Protein AF-A0A1F5B1W1-F1 (afdb_monomer)

pLDDT: mean 81.19, std 15.79, range [39.69, 97.88]

Secondary structure (DSSP, 8-state):
---SSSHHHHHHHHHHHHHHHHHHHHHHHHHHHHHHHHHHHHHHTT----------HHHHHHHHHHHHTTS-S-HHHHHHHHHHHHHHHTHHHHHHHHHHHHHHHHHHHHHHHHHHHHSS-----

Sequence (125 aa):
MDDTNKDQKDRKSYQSKISEFGDQVETFALKTAESIKNAIDKALEGRNTVLTIRVNDESNKKLNMLVESGLFRSRSESAAFLIEQGIKVQDPLFNKISNKLETIEKIRDELKTIINQEVGPDKKS

Mean predicted aligned error: 15.47 Å

Foldseek 3Di:
DDDPPPVPVVVVVVVVVVVVVVVVVVVVVVVVLVVLVVVLVVLVPPDPDDDDDDDDPVLVVVLVVCCVVVSDVDSVSSVSVVVVVVCVVCVVVVVVVVVVVVVVVVVVVVVVVVCCVVVPDDPPD

Radius of gyration: 30.98 Å; Cα contacts (8 Å, |Δi|>4): 24; chains: 1; bounding box: 54×48×112 Å

Structure (mmCIF, N/CA/C/O backbone):
data_AF-A0A1F5B1W1-F1
#
_entry.id   AF-A0A1F5B1W1-F1
#
loop_
_atom_site.group_PDB
_atom_site.id
_atom_site.type_symbol
_atom_site.label_atom_id
_atom_site.label_alt_id
_atom_site.label_comp_id
_atom_site.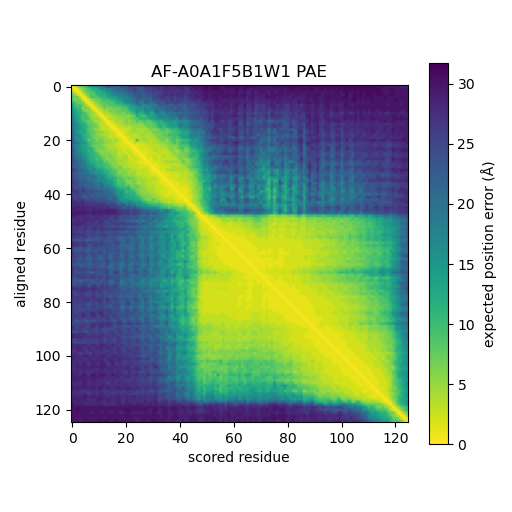label_asym_id
_atom_site.label_entity_id
_atom_site.label_seq_id
_atom_site.pdbx_PDB_ins_code
_atom_site.Cartn_x
_atom_site.Cartn_y
_atom_site.Cartn_z
_atom_site.occupancy
_atom_site.B_iso_or_equiv
_atom_site.auth_seq_id
_atom_site.auth_comp_id
_atom_site.auth_asym_id
_atom_site.auth_atom_id
_atom_site.pdbx_PDB_model_num
ATOM 1 N N . MET A 1 1 ? -2.361 -24.709 -70.181 1.00 47.56 1 MET A N 1
ATOM 2 C CA . MET A 1 1 ? -1.462 -23.802 -69.443 1.00 47.56 1 MET A CA 1
ATOM 3 C C . MET A 1 1 ? -2.360 -22.795 -68.755 1.00 47.56 1 MET A C 1
ATOM 5 O O . MET A 1 1 ? -2.776 -21.868 -69.428 1.00 47.56 1 MET A O 1
ATOM 9 N N . ASP A 1 2 ? -2.763 -23.035 -67.506 1.00 50.78 2 ASP A N 1
ATOM 10 C CA . ASP A 1 2 ? -3.560 -22.055 -66.754 1.00 50.78 2 ASP A CA 1
ATOM 11 C C . ASP A 1 2 ? -3.517 -22.388 -65.252 1.00 50.78 2 ASP A C 1
ATOM 13 O O . ASP A 1 2 ? -4.409 -23.040 -64.730 1.00 50.78 2 ASP A O 1
ATOM 17 N N . ASP A 1 3 ? -2.422 -22.032 -64.570 1.00 53.00 3 ASP A N 1
ATOM 18 C CA . ASP A 1 3 ? -2.287 -22.259 -63.116 1.00 53.00 3 ASP A CA 1
ATOM 19 C C . ASP A 1 3 ? -1.587 -21.108 -62.365 1.00 53.00 3 ASP A C 1
ATOM 21 O O . ASP A 1 3 ? -1.252 -21.228 -61.193 1.00 53.00 3 ASP A O 1
ATOM 25 N N . THR A 1 4 ? -1.390 -19.943 -62.992 1.00 53.53 4 THR A N 1
ATOM 26 C CA . THR A 1 4 ? -0.534 -18.878 -62.423 1.00 53.53 4 THR A CA 1
ATOM 27 C C . THR A 1 4 ? -1.282 -17.651 -61.882 1.00 53.53 4 THR A C 1
ATOM 29 O O . THR A 1 4 ? -0.643 -16.655 -61.548 1.00 53.53 4 THR A O 1
ATOM 32 N N . ASN A 1 5 ? -2.620 -17.683 -61.779 1.00 54.56 5 ASN A N 1
ATOM 33 C CA . ASN A 1 5 ? -3.430 -16.502 -61.413 1.00 54.56 5 ASN A CA 1
ATOM 34 C C . ASN A 1 5 ? -4.154 -16.588 -60.046 1.00 54.56 5 ASN A C 1
ATOM 36 O O . ASN A 1 5 ? -4.874 -15.664 -59.672 1.00 54.56 5 ASN A O 1
ATOM 40 N N . LYS A 1 6 ? -3.976 -17.668 -59.266 1.00 51.56 6 LYS A N 1
ATOM 41 C CA . LYS A 1 6 ? -4.544 -17.782 -57.900 1.00 51.56 6 LYS A CA 1
ATOM 42 C C . LYS A 1 6 ? -3.585 -17.324 -56.790 1.00 51.56 6 LYS A C 1
ATOM 44 O O . LYS A 1 6 ? -4.031 -16.705 -55.830 1.00 51.56 6 LYS A O 1
ATOM 49 N N . ASP A 1 7 ? -2.274 -17.477 -56.971 1.00 53.88 7 ASP A N 1
ATOM 50 C CA . ASP A 1 7 ? -1.274 -17.214 -55.919 1.00 53.88 7 ASP A CA 1
ATOM 51 C C . ASP A 1 7 ? -1.041 -15.732 -55.564 1.00 53.88 7 ASP A C 1
ATOM 53 O O . ASP A 1 7 ? -0.512 -15.415 -54.494 1.00 53.88 7 ASP A O 1
ATOM 57 N N . GLN A 1 8 ? -1.418 -14.788 -56.433 1.00 55.06 8 GLN A N 1
ATOM 58 C CA . GLN A 1 8 ? -1.172 -13.358 -56.186 1.00 55.06 8 GLN A CA 1
ATOM 59 C C . GLN A 1 8 ? -2.240 -12.692 -55.304 1.00 55.06 8 GLN A C 1
ATOM 61 O O . GLN A 1 8 ? -1.949 -11.698 -54.632 1.00 55.06 8 GLN A O 1
ATOM 66 N N . LYS A 1 9 ? -3.470 -13.226 -55.279 1.00 55.06 9 LYS A N 1
ATOM 67 C CA . LYS A 1 9 ? -4.589 -12.640 -54.521 1.00 55.06 9 LYS A CA 1
ATOM 68 C C . LYS A 1 9 ? -4.516 -12.996 -53.034 1.00 55.06 9 LYS A C 1
ATOM 70 O O . LYS A 1 9 ? -4.780 -12.142 -52.187 1.00 55.06 9 LYS A O 1
ATOM 75 N N . ASP A 1 10 ? -4.057 -14.207 -52.729 1.00 56.84 10 ASP A N 1
ATOM 76 C CA . ASP A 1 10 ? -3.936 -14.692 -51.356 1.00 56.84 10 ASP A CA 1
ATOM 77 C C . ASP A 1 10 ? -2.785 -13.995 -50.612 1.00 56.84 10 ASP A C 1
ATOM 79 O O . ASP A 1 10 ? -2.980 -13.503 -49.502 1.00 56.84 10 ASP A O 1
ATOM 83 N N . ARG A 1 11 ? -1.616 -13.793 -51.241 1.00 60.25 11 ARG A N 1
ATOM 84 C CA . ARG A 1 11 ? -0.474 -13.107 -50.592 1.00 60.25 11 ARG A CA 1
ATOM 85 C C . ARG A 1 11 ? -0.772 -11.667 -50.159 1.00 60.25 11 ARG A C 1
ATOM 87 O O . ARG A 1 11 ? -0.342 -11.270 -49.078 1.00 60.25 11 ARG A O 1
ATOM 94 N N . LYS A 1 12 ? -1.529 -10.900 -50.955 1.00 60.03 12 LYS A N 1
ATOM 95 C CA . LYS A 1 12 ? -1.948 -9.537 -50.577 1.00 60.03 12 LYS A CA 1
ATOM 96 C C . LYS A 1 12 ? -2.910 -9.547 -49.388 1.00 60.03 12 LYS A C 1
ATOM 98 O O . LYS A 1 12 ? -2.745 -8.741 -48.483 1.00 60.03 12 LYS A O 1
ATOM 103 N N . SER A 1 13 ? -3.861 -10.485 -49.351 1.00 62.12 13 SER A N 1
ATOM 104 C CA . SER A 1 13 ? -4.802 -10.622 -48.230 1.00 62.12 13 SER A CA 1
ATOM 105 C C . SE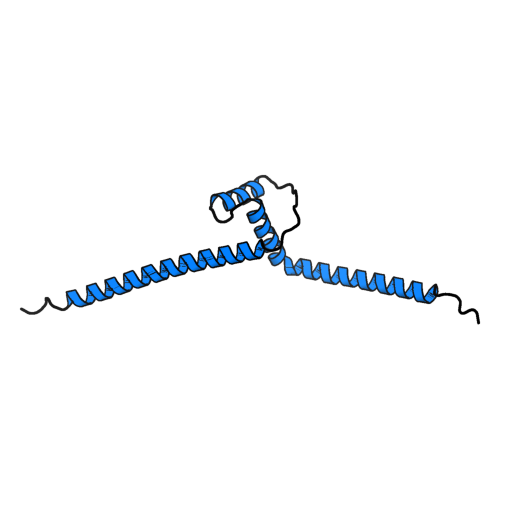R A 1 13 ? -4.102 -10.993 -46.920 1.00 62.12 13 SER A C 1
ATOM 107 O O . SER A 1 13 ? -4.438 -10.444 -45.871 1.00 62.12 13 SER A O 1
ATOM 109 N N . TYR A 1 14 ? -3.114 -11.890 -46.972 1.00 63.41 14 TYR A N 1
ATOM 110 C CA . TYR A 1 14 ? -2.339 -12.273 -45.791 1.00 63.41 14 TYR A CA 1
ATOM 111 C C . TYR A 1 14 ? -1.419 -11.148 -45.301 1.00 63.41 14 TYR A C 1
ATOM 113 O O . TYR A 1 14 ? -1.315 -10.950 -44.093 1.00 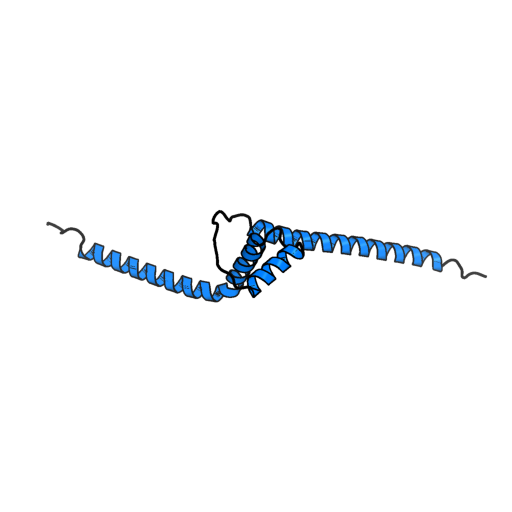63.41 14 TYR A O 1
ATOM 121 N N . GLN A 1 15 ? -0.815 -10.361 -46.199 1.00 72.38 15 GLN A N 1
ATOM 122 C CA . GLN A 1 15 ? -0.031 -9.183 -45.806 1.00 72.38 15 GLN A CA 1
ATOM 123 C C . GLN A 1 15 ? -0.886 -8.132 -45.091 1.00 72.38 15 GLN A C 1
ATOM 125 O O . GLN A 1 15 ? -0.469 -7.636 -44.049 1.00 72.38 15 GLN A O 1
ATOM 130 N N . SER A 1 16 ? -2.096 -7.855 -45.591 1.00 71.75 16 SER A N 1
ATOM 131 C CA . SER A 1 16 ? -3.021 -6.904 -44.959 1.00 71.75 16 SER A CA 1
ATOM 132 C C . SER A 1 16 ? -3.471 -7.349 -43.564 1.00 71.75 16 SER A C 1
ATOM 134 O O . SER A 1 16 ? -3.568 -6.529 -42.658 1.00 71.75 16 SER A O 1
ATOM 136 N N . LYS A 1 17 ? -3.700 -8.653 -43.363 1.00 76.06 17 LYS A N 1
ATOM 137 C CA . LYS A 1 17 ? -4.087 -9.198 -42.051 1.00 76.06 17 LYS A CA 1
ATOM 138 C C . LYS A 1 17 ? -2.941 -9.172 -41.037 1.00 76.06 17 LYS A C 1
ATOM 140 O O . LYS A 1 17 ? -3.188 -8.980 -39.852 1.00 76.06 17 LYS A O 1
ATOM 145 N N . ILE A 1 18 ? -1.697 -9.360 -41.485 1.00 77.56 18 ILE A N 1
ATOM 146 C CA . ILE A 1 18 ? -0.516 -9.289 -40.609 1.00 77.56 18 ILE A CA 1
ATOM 147 C C . ILE A 1 18 ? -0.215 -7.837 -40.214 1.00 77.56 18 ILE A C 1
ATOM 149 O O . ILE A 1 18 ? 0.113 -7.596 -39.055 1.00 77.56 18 ILE A O 1
ATOM 153 N N . SER A 1 19 ? -0.371 -6.869 -41.125 1.00 76.06 19 SER A N 1
ATOM 154 C CA . SER A 1 19 ? -0.221 -5.446 -40.784 1.00 76.06 19 SER A CA 1
ATOM 155 C C . SER A 1 19 ? -1.302 -4.971 -39.814 1.00 76.06 19 SER A C 1
ATOM 157 O O . SER A 1 19 ? -0.989 -4.332 -38.819 1.00 76.06 19 SER A O 1
ATOM 159 N N . GLU A 1 20 ? -2.557 -5.367 -40.040 1.00 76.00 20 GLU A N 1
ATOM 160 C CA . GLU A 1 20 ? -3.680 -5.003 -39.168 1.00 76.00 20 GLU A CA 1
ATOM 161 C C . GLU A 1 20 ? -3.539 -5.613 -37.761 1.00 76.00 20 GLU A C 1
ATOM 163 O O . GLU A 1 20 ? -3.881 -4.982 -36.762 1.00 76.00 20 GLU A O 1
ATOM 168 N N . PHE A 1 21 ? -2.968 -6.818 -37.658 1.00 75.88 21 PHE A N 1
ATOM 169 C CA . PHE A 1 21 ? -2.612 -7.421 -36.373 1.00 75.88 21 PHE A CA 1
ATOM 170 C C . PHE A 1 21 ? -1.458 -6.680 -35.678 1.00 75.88 21 PHE A C 1
ATOM 172 O O . PHE A 1 21 ? -1.508 -6.488 -34.465 1.00 75.88 21 PHE A O 1
ATOM 179 N N . GLY A 1 22 ? -0.446 -6.228 -36.427 1.00 80.00 22 GLY A N 1
ATOM 180 C CA . GLY A 1 22 ? 0.645 -5.400 -35.899 1.00 80.00 22 GLY A CA 1
ATOM 181 C C . GLY A 1 22 ? 0.136 -4.101 -35.270 1.00 80.00 22 GLY A C 1
ATOM 182 O O . GLY A 1 22 ? 0.451 -3.819 -34.113 1.00 80.00 22 GLY A O 1
ATOM 183 N N . ASP A 1 23 ? -0.743 -3.389 -35.977 1.00 80.44 23 ASP A N 1
ATOM 184 C CA . ASP A 1 23 ? -1.350 -2.141 -35.501 1.00 80.44 23 ASP A CA 1
ATOM 185 C C . ASP A 1 23 ? -2.214 -2.362 -34.245 1.00 80.44 23 ASP A C 1
ATOM 187 O O . ASP A 1 23 ? -2.218 -1.550 -33.313 1.00 80.44 23 ASP A O 1
ATOM 191 N N . GLN A 1 24 ? -2.933 -3.489 -34.172 1.00 76.62 24 GLN A N 1
ATOM 192 C CA . GLN A 1 24 ? -3.726 -3.856 -32.994 1.00 76.62 24 GLN A CA 1
ATOM 193 C C . GLN A 1 24 ? -2.853 -4.195 -31.780 1.00 76.62 24 GLN A C 1
ATOM 195 O O . GLN A 1 24 ? -3.195 -3.802 -30.661 1.00 76.62 24 GLN A O 1
ATOM 200 N N . VAL A 1 25 ? -1.729 -4.888 -31.980 1.00 80.62 25 VAL A N 1
ATOM 201 C CA . VAL A 1 25 ? -0.776 -5.221 -30.908 1.00 80.62 25 VAL A CA 1
ATOM 202 C C . VAL A 1 25 ? -0.090 -3.963 -30.378 1.00 80.62 25 VAL A C 1
ATOM 204 O O . VAL A 1 25 ? 0.004 -3.794 -29.161 1.00 80.62 25 VAL A O 1
ATOM 207 N N . GLU A 1 26 ? 0.320 -3.048 -31.257 1.00 76.75 26 GLU A N 1
ATOM 208 C CA . GLU A 1 26 ? 0.889 -1.754 -30.867 1.00 76.75 26 GLU A CA 1
ATOM 209 C C . GLU A 1 26 ? -0.129 -0.919 -30.076 1.00 76.75 26 GLU A C 1
ATOM 211 O O . GLU A 1 26 ? 0.154 -0.450 -28.971 1.00 76.75 26 GLU A O 1
ATOM 216 N N . THR A 1 27 ? -1.366 -0.840 -30.570 1.00 74.69 27 THR A N 1
ATOM 217 C CA . THR A 1 27 ? -2.466 -0.143 -29.889 1.00 74.69 27 THR A CA 1
ATOM 218 C C . THR A 1 27 ? -2.773 -0.750 -28.516 1.00 74.69 27 THR A C 1
ATOM 220 O O . THR A 1 27 ? -3.050 -0.025 -27.559 1.00 74.69 27 THR A O 1
ATOM 223 N N . PHE A 1 28 ? -2.736 -2.078 -28.386 1.00 77.81 28 PHE A N 1
ATOM 224 C CA . PHE A 1 28 ? -2.990 -2.765 -27.119 1.00 77.81 28 PHE A CA 1
ATOM 225 C C . PHE A 1 28 ? -1.860 -2.549 -26.103 1.00 77.81 28 PHE A C 1
ATOM 227 O O . PHE A 1 28 ? -2.132 -2.301 -24.924 1.00 77.81 28 PHE A O 1
ATOM 234 N N . ALA A 1 29 ? -0.601 -2.585 -26.550 1.00 72.19 29 ALA A N 1
ATOM 235 C CA . ALA A 1 29 ? 0.556 -2.294 -25.707 1.00 72.19 29 ALA A CA 1
ATOM 236 C C . ALA A 1 29 ? 0.518 -0.849 -25.181 1.00 72.19 29 ALA A C 1
ATOM 238 O O . ALA A 1 29 ? 0.687 -0.630 -23.980 1.00 72.19 29 ALA A O 1
ATOM 239 N N . LEU A 1 30 ? 0.201 0.118 -26.050 1.00 75.06 30 LEU A N 1
ATOM 240 C CA . LEU A 1 30 ? 0.046 1.526 -25.676 1.00 75.06 30 LEU A CA 1
ATOM 241 C C . LEU A 1 30 ? -1.090 1.725 -24.666 1.00 75.06 30 LEU A C 1
ATOM 243 O O . LEU A 1 30 ? -0.876 2.341 -23.625 1.00 75.06 30 LEU A O 1
ATOM 247 N N . LYS A 1 31 ? -2.266 1.131 -24.908 1.00 74.44 31 LYS A N 1
ATOM 248 C CA . LYS A 1 31 ? -3.406 1.196 -23.975 1.00 74.44 31 LYS A CA 1
ATOM 249 C C . LYS A 1 31 ? -3.105 0.555 -22.622 1.00 74.44 31 LYS A C 1
ATOM 251 O O . LYS A 1 31 ? -3.537 1.063 -21.591 1.00 74.44 31 LYS A O 1
ATOM 256 N N . THR A 1 32 ? -2.361 -0.550 -22.603 1.00 74.50 32 THR A N 1
ATOM 257 C CA . THR A 1 32 ? -1.966 -1.214 -21.352 1.00 74.50 32 THR A CA 1
ATOM 258 C C . THR A 1 32 ? -1.003 -0.336 -20.558 1.00 74.50 32 THR A C 1
ATOM 260 O O . THR A 1 32 ? -1.245 -0.089 -19.376 1.00 74.50 32 THR A O 1
ATOM 263 N N . ALA A 1 33 ? 0.029 0.205 -21.210 1.00 75.12 33 ALA A N 1
ATOM 264 C CA . ALA A 1 33 ? 0.970 1.132 -20.589 1.00 75.12 33 ALA A CA 1
ATOM 265 C C . ALA A 1 33 ? 0.265 2.394 -20.063 1.00 75.12 33 ALA A C 1
ATOM 267 O O . ALA A 1 33 ? 0.530 2.833 -18.945 1.00 75.12 33 ALA A O 1
ATOM 268 N N . GLU A 1 34 ? -0.686 2.935 -20.826 1.00 74.69 34 GLU A N 1
ATOM 269 C CA . GLU A 1 34 ? -1.495 4.088 -20.432 1.00 74.69 34 GLU A CA 1
ATOM 270 C C . GLU A 1 34 ? -2.422 3.770 -19.250 1.00 74.69 34 GLU A C 1
ATOM 272 O O . GLU A 1 34 ? -2.524 4.569 -18.324 1.00 74.69 34 GLU A O 1
ATOM 277 N N . SER A 1 35 ? -3.041 2.586 -19.206 1.00 75.62 35 SER A N 1
ATOM 278 C CA . SER A 1 35 ? -3.884 2.172 -18.074 1.00 75.62 35 SER A CA 1
ATOM 279 C C . SER A 1 35 ? -3.091 2.031 -16.772 1.00 75.62 35 SER A C 1
ATOM 281 O O . SER A 1 35 ? -3.561 2.442 -15.710 1.00 75.62 35 SER A O 1
ATOM 283 N N . ILE A 1 36 ? -1.862 1.513 -16.865 1.00 76.31 36 ILE A N 1
ATOM 284 C CA . ILE A 1 36 ? -0.939 1.394 -15.736 1.00 76.31 36 ILE A CA 1
ATOM 285 C C . ILE A 1 36 ? -0.512 2.793 -15.295 1.00 76.31 36 ILE A C 1
ATOM 287 O O . ILE A 1 36 ? -0.615 3.115 -14.114 1.00 76.31 36 ILE A O 1
ATOM 291 N N . LYS A 1 37 ? -0.121 3.654 -16.241 1.00 78.31 37 LYS A N 1
ATOM 292 C CA . LYS A 1 37 ? 0.250 5.045 -15.966 1.00 78.31 37 LYS A CA 1
ATOM 293 C C . LYS A 1 37 ? -0.891 5.818 -15.298 1.00 78.31 37 LYS A C 1
ATOM 295 O O . LYS A 1 37 ? -0.655 6.471 -14.293 1.00 78.31 37 LYS A O 1
ATOM 300 N N . ASN A 1 38 ? -2.124 5.678 -15.778 1.00 78.81 38 ASN A N 1
ATOM 301 C CA . ASN A 1 38 ? -3.297 6.331 -15.194 1.00 78.81 38 ASN A CA 1
ATOM 302 C C . ASN A 1 38 ? -3.610 5.814 -13.785 1.00 78.81 38 ASN A C 1
ATOM 304 O O . ASN A 1 38 ? -3.985 6.595 -12.913 1.00 78.81 38 ASN A O 1
ATOM 308 N N . ALA A 1 39 ? -3.451 4.512 -13.533 1.00 75.00 39 ALA A N 1
ATOM 309 C CA . ALA A 1 39 ? -3.604 3.954 -12.191 1.00 75.00 39 ALA A CA 1
ATOM 310 C C . ALA A 1 39 ? -2.530 4.486 -11.224 1.00 75.00 39 ALA A C 1
ATOM 312 O O . ALA A 1 39 ? -2.831 4.731 -10.057 1.00 75.00 39 ALA A O 1
ATOM 313 N N . ILE A 1 40 ? -1.307 4.702 -11.716 1.00 68.31 40 ILE A N 1
ATOM 314 C CA . ILE A 1 40 ? -0.201 5.301 -10.961 1.00 68.31 40 ILE A CA 1
ATOM 315 C C . ILE A 1 40 ? -0.457 6.790 -10.701 1.00 68.31 40 ILE A C 1
ATOM 317 O O . ILE A 1 40 ? -0.407 7.214 -9.551 1.00 68.31 40 ILE A O 1
ATOM 321 N N . ASP A 1 41 ? -0.786 7.576 -11.728 1.00 71.81 41 ASP A N 1
ATOM 322 C CA . ASP A 1 41 ? -1.062 9.011 -11.596 1.00 71.81 41 ASP A CA 1
ATOM 323 C C . ASP A 1 41 ? -2.242 9.241 -10.622 1.00 71.81 41 ASP A C 1
ATOM 325 O O . ASP A 1 41 ? -2.129 10.044 -9.698 1.00 71.81 41 ASP A O 1
ATOM 329 N N . LYS A 1 42 ? -3.312 8.434 -10.703 1.00 70.94 42 LYS A N 1
ATOM 330 C CA . LYS A 1 42 ? -4.449 8.479 -9.763 1.00 70.94 42 LYS A CA 1
ATOM 331 C C . LYS A 1 42 ? -4.079 8.073 -8.332 1.00 70.94 42 LYS A C 1
ATOM 333 O O . LYS A 1 42 ? -4.649 8.591 -7.378 1.00 70.94 42 LYS A O 1
ATOM 338 N N . ALA A 1 43 ? -3.131 7.154 -8.164 1.00 61.78 43 ALA A N 1
ATOM 339 C CA . ALA A 1 43 ? -2.575 6.821 -6.855 1.00 61.78 43 ALA A CA 1
ATOM 340 C C . ALA A 1 43 ? -1.697 7.957 -6.294 1.00 61.78 43 ALA A C 1
ATOM 342 O O . ALA A 1 43 ? -1.483 8.042 -5.083 1.00 61.78 43 ALA A O 1
ATOM 343 N N . LEU A 1 44 ? -1.118 8.807 -7.143 1.00 64.50 44 LEU A N 1
ATOM 344 C CA . LEU A 1 44 ? -0.243 9.914 -6.738 1.00 64.50 44 LEU A CA 1
ATOM 345 C C . LEU A 1 44 ? -1.003 11.216 -6.478 1.00 64.50 44 LEU A C 1
ATOM 347 O O . LEU A 1 44 ? -0.576 11.998 -5.625 1.00 64.50 44 LEU A O 1
ATOM 351 N N . GLU A 1 45 ? -2.131 11.424 -7.154 1.00 62.34 45 GLU A N 1
ATOM 352 C CA . GLU A 1 45 ? -3.065 12.520 -6.906 1.00 62.34 45 GLU A CA 1
ATOM 353 C C . GLU A 1 45 ? -3.647 12.420 -5.482 1.00 62.34 45 GLU A C 1
ATOM 355 O O . GLU A 1 45 ? -4.590 11.681 -5.215 1.00 62.34 45 GLU A O 1
ATOM 360 N N . GLY A 1 46 ? -3.058 13.161 -4.535 1.00 59.75 46 GLY A N 1
ATOM 361 C CA . GLY A 1 46 ? -3.575 13.291 -3.163 1.00 59.75 46 GLY A CA 1
ATOM 362 C C . GLY A 1 46 ? -2.536 13.265 -2.037 1.00 59.75 46 GLY A C 1
ATOM 363 O O . GLY A 1 46 ? -2.896 13.418 -0.870 1.00 59.75 46 GLY A O 1
ATOM 364 N N . ARG A 1 47 ? -1.242 13.087 -2.330 1.00 55.88 47 ARG A N 1
ATOM 365 C CA . ARG A 1 47 ? -0.217 12.914 -1.284 1.00 55.88 47 ARG A CA 1
ATOM 366 C C . ARG A 1 47 ? 0.432 14.241 -0.879 1.00 55.88 47 ARG A C 1
ATOM 368 O O . ARG A 1 47 ? 1.440 14.632 -1.454 1.00 55.88 47 ARG A O 1
ATOM 375 N N . ASN A 1 48 ? -0.102 14.897 0.155 1.00 59.97 48 ASN A N 1
ATOM 376 C CA . ASN A 1 48 ? 0.526 16.078 0.776 1.00 59.97 48 ASN A CA 1
ATOM 377 C C . ASN A 1 48 ? 1.365 15.742 2.031 1.00 59.97 48 ASN A C 1
ATOM 379 O O . ASN A 1 48 ? 1.907 16.637 2.676 1.00 59.97 48 ASN A O 1
ATOM 383 N N . THR A 1 49 ? 1.473 14.459 2.403 1.00 70.38 49 THR A N 1
ATOM 384 C CA . THR A 1 49 ? 2.207 14.007 3.597 1.00 70.38 49 THR A CA 1
ATOM 385 C C . THR A 1 49 ? 3.480 13.267 3.201 1.00 70.38 49 THR A C 1
ATOM 387 O O . THR A 1 49 ? 3.430 12.199 2.593 1.00 70.38 49 THR A O 1
ATOM 390 N N . VAL A 1 50 ? 4.630 13.827 3.580 1.00 80.75 50 VAL A N 1
ATOM 391 C CA . VAL A 1 50 ? 5.942 13.192 3.411 1.00 80.75 50 VAL A CA 1
ATOM 392 C C . VAL A 1 50 ? 6.231 12.317 4.626 1.00 80.75 50 VAL A C 1
ATOM 394 O O . VAL A 1 50 ? 6.175 12.785 5.762 1.00 80.75 50 VAL A O 1
ATOM 397 N N . LEU A 1 51 ? 6.558 11.049 4.383 1.00 82.69 51 LEU A N 1
ATOM 398 C CA . LEU A 1 51 ? 6.962 10.102 5.418 1.00 82.69 51 LEU A CA 1
ATOM 399 C C . LEU A 1 51 ? 8.442 9.760 5.248 1.00 82.69 51 LEU A C 1
ATOM 401 O O . LEU A 1 51 ? 8.862 9.313 4.181 1.00 82.69 51 LEU A O 1
ATOM 405 N N . THR A 1 52 ? 9.224 9.913 6.315 1.00 90.75 52 THR A N 1
ATOM 406 C CA . THR A 1 52 ? 10.586 9.372 6.387 1.00 90.75 52 THR A CA 1
ATOM 407 C C . THR A 1 52 ? 10.520 8.019 7.083 1.00 90.75 52 THR A C 1
ATOM 409 O O . THR A 1 52 ? 10.222 7.950 8.273 1.00 90.75 52 THR A O 1
ATOM 412 N N . ILE A 1 53 ? 10.786 6.940 6.347 1.00 88.12 53 ILE A N 1
ATOM 413 C CA . ILE A 1 53 ? 10.695 5.564 6.853 1.00 88.12 53 ILE A CA 1
ATOM 414 C C . ILE A 1 53 ? 12.038 4.843 6.745 1.00 88.12 53 ILE A C 1
ATOM 416 O O . ILE A 1 53 ? 12.827 5.097 5.835 1.00 88.12 53 ILE A O 1
ATOM 420 N N . ARG A 1 54 ? 12.289 3.909 7.665 1.00 94.69 54 ARG A N 1
ATOM 421 C CA . ARG A 1 54 ? 13.404 2.964 7.556 1.00 94.69 54 ARG A CA 1
ATOM 422 C C . ARG A 1 54 ? 12.918 1.716 6.827 1.00 94.69 54 ARG A C 1
ATOM 424 O O . ARG A 1 54 ? 11.896 1.149 7.197 1.00 94.69 54 ARG A O 1
ATOM 431 N N . VAL A 1 55 ? 13.672 1.281 5.826 1.00 94.69 55 VAL A N 1
ATOM 432 C CA . VAL A 1 55 ? 13.412 0.050 5.070 1.00 94.69 55 VAL A CA 1
ATOM 433 C C . VAL A 1 55 ? 14.623 -0.870 5.155 1.00 94.69 55 VAL A C 1
ATOM 435 O O . VAL A 1 55 ? 15.741 -0.400 5.359 1.00 94.69 55 VAL A O 1
ATOM 438 N N . ASN A 1 56 ? 14.400 -2.177 5.028 1.00 96.94 56 ASN A N 1
ATOM 439 C CA . ASN A 1 56 ? 15.491 -3.146 4.938 1.00 96.94 56 ASN A CA 1
ATOM 440 C C . ASN A 1 56 ? 16.122 -3.141 3.532 1.00 96.94 56 ASN A C 1
ATOM 442 O O . ASN A 1 56 ? 15.537 -2.621 2.574 1.00 96.94 56 ASN A O 1
ATOM 446 N N . ASP A 1 57 ? 17.308 -3.739 3.409 1.00 97.69 57 ASP A N 1
ATOM 447 C CA . ASP A 1 57 ? 18.075 -3.748 2.157 1.00 97.69 57 ASP A CA 1
ATOM 448 C C . ASP A 1 57 ? 17.322 -4.428 1.011 1.00 97.69 57 ASP A C 1
ATOM 450 O O . ASP A 1 57 ? 17.359 -3.964 -0.129 1.00 97.69 57 ASP A O 1
ATOM 454 N N . GLU A 1 58 ? 16.576 -5.493 1.313 1.00 97.69 58 GLU A N 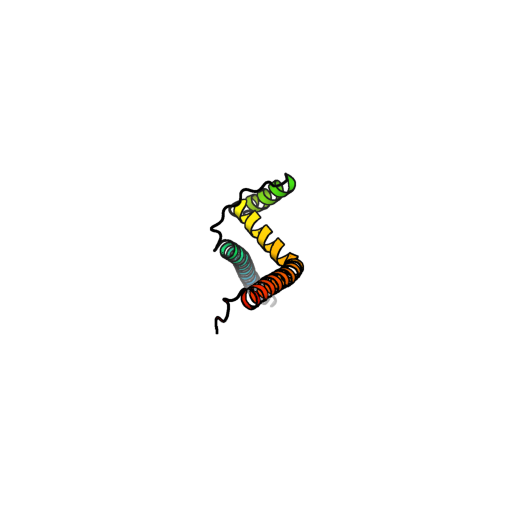1
ATOM 455 C CA . GLU A 1 58 ? 15.774 -6.207 0.322 1.00 97.69 58 GLU A CA 1
ATOM 456 C C . GLU A 1 58 ? 14.665 -5.320 -0.259 1.00 97.69 58 GLU A C 1
ATOM 458 O O . GLU A 1 58 ? 14.493 -5.249 -1.477 1.00 97.69 58 GLU A O 1
ATOM 463 N N . SER A 1 59 ? 13.930 -4.606 0.597 1.00 96.06 59 SER A N 1
ATOM 464 C CA . SER A 1 59 ? 12.875 -3.689 0.164 1.00 96.06 59 SER A CA 1
ATOM 465 C C . SER A 1 59 ? 13.467 -2.536 -0.635 1.00 96.06 59 SER A C 1
ATOM 467 O O . SER A 1 59 ? 12.957 -2.219 -1.704 1.00 96.06 59 SER A O 1
ATOM 469 N N . ASN A 1 60 ? 14.579 -1.954 -0.174 1.00 96.19 60 ASN A N 1
ATOM 470 C CA . ASN A 1 60 ? 15.277 -0.889 -0.897 1.00 96.19 60 ASN A CA 1
ATOM 471 C C . ASN A 1 60 ? 15.702 -1.351 -2.303 1.00 96.19 60 ASN A C 1
ATOM 473 O O . ASN A 1 60 ? 15.462 -0.653 -3.287 1.00 96.19 60 ASN A O 1
ATOM 477 N N . LYS A 1 61 ? 16.240 -2.572 -2.420 1.00 97.88 61 LYS A N 1
ATOM 478 C CA . LYS A 1 61 ? 16.594 -3.173 -3.710 1.00 97.88 61 LYS A CA 1
ATOM 479 C C . LYS A 1 61 ? 15.377 -3.336 -4.623 1.00 97.88 61 LYS A C 1
ATOM 481 O O . LYS A 1 61 ? 15.445 -2.946 -5.784 1.00 97.88 61 LYS A O 1
ATOM 486 N N . LYS A 1 62 ? 14.259 -3.871 -4.121 1.00 97.38 62 LYS A N 1
ATOM 487 C CA . LYS A 1 62 ? 13.025 -4.035 -4.915 1.00 97.38 62 LYS A CA 1
ATOM 488 C C . LYS A 1 62 ? 12.457 -2.691 -5.372 1.00 97.38 62 LYS A C 1
ATOM 490 O O . LYS A 1 62 ? 12.057 -2.566 -6.525 1.00 97.38 62 LYS A O 1
ATOM 495 N N . LEU A 1 63 ? 12.471 -1.677 -4.505 1.00 96.69 63 LEU A N 1
ATOM 496 C CA . LEU A 1 63 ? 12.061 -0.317 -4.865 1.00 96.69 63 LEU A CA 1
ATOM 497 C C . LEU A 1 63 ? 12.939 0.254 -5.984 1.00 96.69 63 LEU A C 1
ATOM 499 O O . LEU A 1 63 ? 12.401 0.819 -6.931 1.00 96.69 63 LEU A O 1
ATOM 503 N N . ASN A 1 64 ? 14.262 0.063 -5.913 1.00 96.81 64 ASN A N 1
ATOM 504 C CA . ASN A 1 64 ? 15.180 0.470 -6.982 1.00 96.81 64 ASN A CA 1
ATOM 505 C C . ASN A 1 64 ? 14.880 -0.242 -8.300 1.00 96.81 64 ASN A C 1
ATOM 507 O O . ASN A 1 64 ? 14.755 0.429 -9.313 1.00 96.81 64 ASN A O 1
ATOM 511 N N . MET A 1 65 ? 14.675 -1.563 -8.293 1.00 97.62 65 MET A N 1
ATOM 512 C CA . MET A 1 65 ? 14.345 -2.317 -9.513 1.00 97.62 65 MET A CA 1
ATOM 513 C C . MET A 1 65 ? 13.084 -1.783 -10.206 1.00 97.62 65 MET A C 1
ATOM 515 O O . MET A 1 65 ? 13.008 -1.715 -11.432 1.00 97.62 65 MET A O 1
ATOM 519 N N . LEU A 1 66 ? 12.086 -1.377 -9.423 1.00 96.06 66 LEU A N 1
ATOM 520 C CA . LEU A 1 66 ? 10.843 -0.803 -9.937 1.00 96.06 66 LEU A CA 1
ATOM 521 C C . LEU A 1 66 ? 11.050 0.585 -10.575 1.00 96.06 66 LEU A C 1
ATOM 523 O O . LEU A 1 66 ? 10.322 0.948 -11.493 1.00 96.06 66 LEU A O 1
ATOM 527 N N . VAL A 1 67 ? 12.059 1.338 -10.140 1.00 96.69 67 VAL A N 1
ATOM 528 C CA . VAL A 1 67 ? 12.454 2.607 -10.773 1.00 96.69 67 VAL A CA 1
ATOM 529 C C . VAL A 1 67 ? 13.336 2.360 -11.998 1.00 96.69 67 VAL A C 1
ATOM 531 O O . VAL A 1 67 ? 13.090 2.915 -13.061 1.00 96.69 67 VAL A O 1
ATOM 534 N N . GLU A 1 68 ? 14.337 1.489 -11.877 1.00 97.19 68 GLU A N 1
ATOM 535 C CA . GLU A 1 68 ? 15.288 1.152 -12.946 1.00 97.19 68 GLU A CA 1
ATOM 536 C C . GLU A 1 68 ? 14.613 0.489 -14.153 1.00 97.19 68 GLU A C 1
ATOM 538 O O . GLU A 1 68 ? 15.034 0.696 -15.286 1.00 97.19 68 GLU A O 1
ATOM 543 N N . SER A 1 69 ? 13.531 -0.264 -13.930 1.00 96.75 69 SER A N 1
ATOM 544 C CA . SER A 1 69 ? 12.694 -0.821 -15.004 1.00 96.75 69 SER A CA 1
ATOM 545 C C . SER A 1 69 ? 11.849 0.226 -15.741 1.00 96.75 69 SER A C 1
ATOM 547 O O . SER A 1 69 ? 11.184 -0.109 -16.718 1.00 96.75 69 SER A O 1
ATOM 549 N N . GLY A 1 70 ? 11.851 1.482 -15.285 1.00 92.44 70 GLY A N 1
ATOM 550 C CA . GLY A 1 70 ? 11.064 2.572 -15.859 1.00 92.44 70 GLY A CA 1
ATOM 551 C C . GLY A 1 70 ? 9.580 2.542 -15.489 1.00 92.44 70 GLY A C 1
ATOM 552 O O . GLY A 1 70 ? 8.824 3.377 -15.981 1.00 92.44 70 GLY A O 1
ATOM 553 N N . LEU A 1 71 ? 9.151 1.613 -14.625 1.00 91.06 71 LEU A N 1
ATOM 554 C CA . LEU A 1 71 ? 7.751 1.500 -14.210 1.00 91.06 71 LEU A CA 1
ATOM 555 C C . LEU A 1 71 ? 7.311 2.677 -13.326 1.00 91.06 71 LEU A C 1
ATOM 557 O O . LEU A 1 71 ? 6.165 3.108 -13.413 1.00 91.06 71 LEU A O 1
ATOM 561 N N . PHE A 1 72 ? 8.219 3.212 -12.508 1.00 94.25 72 PHE A N 1
ATOM 562 C CA . PHE A 1 72 ? 7.976 4.389 -11.670 1.00 94.25 72 PHE A CA 1
ATOM 563 C C . PHE A 1 72 ? 9.085 5.425 -11.839 1.00 94.25 72 PHE A C 1
ATOM 565 O O . PHE A 1 72 ? 10.245 5.076 -12.057 1.00 94.25 72 PHE A O 1
ATOM 572 N N . ARG A 1 73 ? 8.756 6.712 -11.676 1.00 92.12 73 ARG A N 1
ATOM 573 C CA . ARG A 1 73 ? 9.720 7.816 -11.831 1.00 92.12 73 ARG A CA 1
ATOM 574 C C . ARG A 1 73 ? 10.624 7.962 -10.609 1.00 92.12 73 ARG A C 1
ATOM 576 O O . ARG A 1 73 ? 11.704 8.539 -10.702 1.00 92.12 73 ARG A O 1
ATOM 583 N N . SER A 1 74 ? 10.187 7.476 -9.447 1.00 93.44 74 SER A N 1
ATOM 584 C CA . SER A 1 74 ? 10.932 7.610 -8.195 1.00 93.44 74 SER A CA 1
ATOM 585 C C . SER A 1 74 ? 10.691 6.460 -7.215 1.00 93.44 74 SER A C 1
ATOM 587 O O . SER A 1 74 ? 9.678 5.760 -7.257 1.00 93.44 74 SER A O 1
ATOM 589 N N . ARG A 1 75 ? 11.622 6.286 -6.268 1.00 93.38 75 ARG A N 1
ATOM 590 C CA . ARG A 1 75 ? 11.467 5.310 -5.175 1.00 93.38 75 ARG A CA 1
ATOM 591 C C . ARG A 1 75 ? 10.269 5.619 -4.288 1.00 93.38 75 ARG A C 1
ATOM 593 O O . ARG A 1 75 ? 9.606 4.695 -3.829 1.00 93.38 75 ARG A O 1
ATOM 600 N N . SER A 1 76 ? 10.023 6.903 -4.024 1.00 91.31 76 SER A N 1
ATOM 601 C CA . SER A 1 76 ? 8.887 7.341 -3.217 1.00 91.31 76 SER A CA 1
ATOM 602 C C . SER A 1 76 ? 7.579 6.946 -3.881 1.00 91.31 76 SER A C 1
ATOM 604 O O . SER A 1 76 ? 6.724 6.434 -3.179 1.00 91.31 76 SER A O 1
ATOM 606 N N . GLU A 1 77 ? 7.464 7.100 -5.202 1.00 89.88 77 GLU A N 1
ATOM 607 C CA . GLU A 1 77 ? 6.316 6.684 -6.019 1.00 89.88 77 GLU A CA 1
ATOM 608 C C . GLU A 1 77 ? 6.107 5.159 -6.036 1.00 89.88 77 GLU A C 1
ATOM 610 O O . GLU A 1 77 ? 4.993 4.678 -5.830 1.00 89.88 77 GLU A O 1
ATOM 615 N N . SER A 1 78 ? 7.184 4.387 -6.188 1.00 93.94 78 SER A N 1
ATOM 616 C CA . SER A 1 78 ? 7.133 2.923 -6.096 1.00 93.94 78 SER A CA 1
ATOM 617 C C . SER A 1 78 ? 6.668 2.449 -4.709 1.00 93.94 78 SER A C 1
ATOM 619 O O . SER A 1 78 ? 5.752 1.632 -4.588 1.00 93.94 78 SER A O 1
ATOM 621 N N . ALA A 1 79 ? 7.227 3.019 -3.636 1.00 94.38 79 ALA A N 1
ATOM 622 C CA . ALA A 1 79 ? 6.812 2.715 -2.265 1.00 94.38 79 ALA A CA 1
ATOM 623 C C . ALA A 1 79 ? 5.351 3.111 -2.021 1.00 94.38 79 ALA A C 1
ATOM 625 O O . ALA A 1 79 ? 4.574 2.357 -1.442 1.00 94.38 79 ALA A O 1
ATOM 626 N N . ALA A 1 80 ? 4.978 4.284 -2.518 1.00 91.44 80 ALA A N 1
ATOM 627 C CA . ALA A 1 80 ? 3.635 4.822 -2.514 1.00 91.44 80 ALA A CA 1
ATOM 628 C C . ALA A 1 80 ? 2.599 3.855 -3.109 1.00 91.44 80 ALA A C 1
ATOM 630 O O . ALA A 1 80 ? 1.531 3.676 -2.518 1.00 91.44 80 ALA A O 1
ATOM 631 N N . PHE A 1 81 ? 2.915 3.251 -4.254 1.00 92.50 81 PHE A N 1
ATOM 632 C CA . PHE A 1 81 ? 2.076 2.257 -4.913 1.00 92.50 81 PHE A CA 1
ATOM 633 C C . PHE A 1 81 ? 1.993 0.959 -4.101 1.00 92.50 81 PHE A C 1
ATOM 635 O O . PHE A 1 81 ? 0.902 0.453 -3.846 1.00 92.50 81 PHE A O 1
ATOM 642 N N . LEU A 1 82 ? 3.133 0.431 -3.645 1.00 94.56 82 LEU A N 1
ATOM 643 C CA . LEU A 1 82 ? 3.173 -0.822 -2.883 1.00 94.56 82 LEU A CA 1
ATOM 644 C C . LEU A 1 82 ? 2.425 -0.727 -1.548 1.00 94.56 82 LEU A C 1
ATOM 646 O O . LEU A 1 82 ? 1.763 -1.685 -1.157 1.00 94.56 82 LEU A O 1
ATOM 650 N N . ILE A 1 83 ? 2.491 0.421 -0.868 1.00 93.25 83 ILE A N 1
ATOM 651 C CA . ILE A 1 83 ? 1.718 0.680 0.354 1.00 93.25 83 ILE A CA 1
ATOM 652 C C . ILE A 1 83 ? 0.218 0.609 0.059 1.00 93.25 83 ILE A C 1
ATOM 654 O O . ILE A 1 83 ? -0.511 -0.053 0.790 1.00 93.25 83 ILE A O 1
ATOM 658 N N . GLU A 1 84 ? -0.246 1.236 -1.022 1.00 91.62 84 GLU A N 1
ATOM 659 C CA . GLU A 1 84 ? -1.662 1.208 -1.398 1.00 91.62 84 GLU A CA 1
ATOM 660 C C . GLU A 1 84 ? -2.139 -0.212 -1.730 1.00 91.62 84 GLU A C 1
ATOM 662 O O . GLU A 1 84 ? -3.195 -0.635 -1.262 1.00 91.62 84 GLU A O 1
ATOM 667 N N . GLN A 1 85 ? -1.348 -0.976 -2.489 1.00 94.69 85 GLN A N 1
ATOM 668 C CA . GLN A 1 85 ? -1.663 -2.379 -2.770 1.00 94.69 85 GLN A CA 1
ATOM 669 C C . GLN A 1 85 ? -1.674 -3.218 -1.489 1.00 94.69 85 GLN A C 1
ATOM 671 O O . GLN A 1 85 ? -2.571 -4.034 -1.295 1.00 94.69 85 GLN A O 1
ATOM 676 N N . GLY A 1 86 ? -0.717 -2.988 -0.587 1.00 95.00 86 GLY A N 1
ATOM 677 C CA . GLY A 1 86 ? -0.675 -3.637 0.719 1.00 95.00 86 GLY A CA 1
ATOM 678 C C . GLY A 1 86 ? -1.916 -3.341 1.561 1.00 95.00 86 GLY A C 1
ATOM 679 O O . GLY A 1 86 ? -2.450 -4.257 2.181 1.00 95.00 86 GLY A O 1
ATOM 680 N N . ILE A 1 87 ? -2.409 -2.098 1.535 1.00 94.38 87 ILE A N 1
ATOM 681 C CA . ILE A 1 87 ? -3.652 -1.711 2.213 1.00 94.38 87 ILE A CA 1
ATOM 682 C C . ILE A 1 87 ? -4.834 -2.481 1.624 1.00 94.38 87 ILE A C 1
ATOM 684 O O . ILE A 1 87 ? -5.504 -3.181 2.377 1.00 94.38 87 ILE A O 1
ATOM 688 N N . LYS A 1 88 ? -5.007 -2.455 0.295 1.00 93.50 88 LYS A N 1
ATOM 689 C CA . LYS A 1 88 ? -6.102 -3.157 -0.405 1.00 93.50 88 LYS A CA 1
ATOM 690 C C . LYS A 1 88 ? -6.120 -4.657 -0.119 1.00 93.50 88 LYS A C 1
ATOM 692 O O . LYS A 1 88 ? -7.162 -5.243 0.156 1.00 93.50 88 LYS A O 1
ATOM 697 N N . VAL A 1 89 ? -4.954 -5.303 -0.147 1.00 97.19 89 VAL A N 1
ATOM 698 C CA . VAL A 1 89 ? -4.835 -6.738 0.164 1.00 97.19 89 VAL A CA 1
ATOM 699 C C . VAL A 1 89 ? -5.249 -7.034 1.611 1.00 97.19 89 VAL A C 1
ATOM 701 O O . VAL A 1 89 ? -5.786 -8.103 1.897 1.00 97.19 89 VAL A O 1
ATOM 704 N N . GLN A 1 90 ? -5.019 -6.091 2.522 1.00 96.56 90 GLN A N 1
ATOM 705 C CA . GLN A 1 90 ? -5.343 -6.211 3.941 1.00 96.56 90 GLN A CA 1
ATOM 706 C C . GLN A 1 90 ? -6.693 -5.574 4.318 1.00 96.56 90 GLN A C 1
ATOM 708 O O . GLN A 1 90 ? -7.001 -5.484 5.508 1.00 96.56 90 GLN A O 1
ATOM 713 N N . ASP A 1 91 ? -7.540 -5.204 3.350 1.00 94.94 91 ASP A N 1
ATOM 714 C CA . ASP A 1 91 ? -8.876 -4.635 3.591 1.00 94.94 91 ASP A CA 1
ATOM 715 C C . ASP A 1 91 ? -9.700 -5.422 4.633 1.00 94.94 91 ASP A C 1
ATOM 717 O O . ASP A 1 91 ? -10.274 -4.803 5.535 1.00 94.94 91 ASP A O 1
ATOM 721 N N . PRO A 1 92 ? -9.733 -6.775 4.631 1.00 96.44 92 PRO A N 1
ATOM 722 C CA . PRO A 1 92 ? -10.474 -7.526 5.647 1.00 96.44 92 PRO A CA 1
ATOM 723 C C . PRO A 1 92 ? -9.977 -7.291 7.079 1.00 96.44 92 PRO A C 1
ATOM 725 O O . PRO A 1 92 ? -10.773 -7.314 8.021 1.00 96.44 92 PRO A O 1
ATOM 728 N N . LEU A 1 93 ? -8.669 -7.088 7.265 1.00 96.00 93 LEU A N 1
ATOM 729 C CA . LEU A 1 93 ? -8.078 -6.779 8.565 1.00 96.00 93 LEU A CA 1
ATOM 730 C C . LEU A 1 93 ? -8.467 -5.365 8.999 1.00 96.00 93 LEU A C 1
ATOM 732 O O . LEU A 1 93 ? -8.950 -5.186 10.119 1.00 96.00 93 LEU A O 1
ATOM 736 N N . PHE A 1 94 ? -8.310 -4.383 8.112 1.00 96.19 94 PHE A N 1
ATOM 737 C CA . PHE A 1 94 ? -8.660 -2.995 8.407 1.00 96.19 94 PHE A CA 1
ATOM 738 C C . PHE A 1 94 ? -10.149 -2.829 8.717 1.00 96.19 94 PHE A C 1
ATOM 740 O O . PHE A 1 94 ? -10.485 -2.150 9.685 1.00 96.19 94 PHE A O 1
ATOM 747 N N . ASN A 1 95 ? -11.034 -3.542 8.017 1.00 96.12 95 ASN A N 1
ATOM 748 C CA . ASN A 1 95 ? -12.467 -3.560 8.320 1.00 96.12 95 ASN A CA 1
ATOM 749 C C . ASN A 1 95 ? -12.755 -4.083 9.735 1.00 96.12 95 ASN A C 1
ATOM 751 O O . ASN A 1 95 ? -13.541 -3.496 10.478 1.00 96.12 95 ASN A O 1
ATOM 755 N N . LYS A 1 96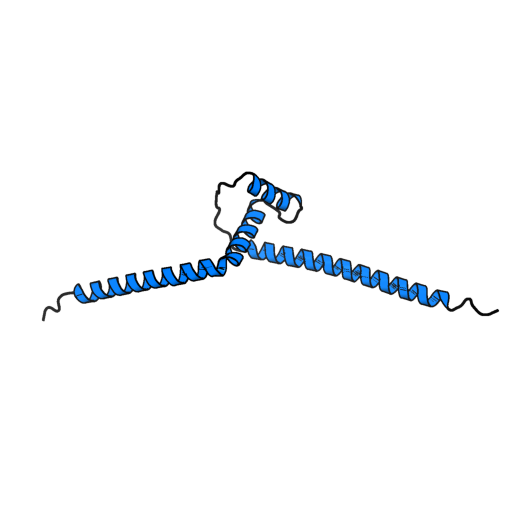 ? -12.087 -5.167 10.156 1.00 97.00 96 LYS A N 1
ATOM 756 C CA . LYS A 1 96 ? -12.232 -5.694 11.524 1.00 97.00 96 LYS A CA 1
ATOM 757 C C . LYS A 1 96 ? -11.753 -4.694 12.574 1.00 97.00 96 LYS A C 1
ATOM 759 O O . LYS A 1 96 ? -12.412 -4.546 13.602 1.00 97.00 96 LYS A O 1
ATOM 764 N N . ILE A 1 97 ? -10.628 -4.025 12.321 1.00 96.50 97 ILE A N 1
ATOM 765 C CA . ILE A 1 97 ? -10.088 -2.988 13.209 1.00 96.50 97 ILE A CA 1
ATOM 766 C C . ILE A 1 97 ? -11.069 -1.812 13.294 1.00 96.50 97 ILE A C 1
ATOM 768 O O . ILE A 1 97 ? -11.432 -1.422 14.402 1.00 96.50 97 ILE A O 1
ATOM 772 N N . SER A 1 98 ? -11.560 -1.313 12.155 1.00 95.50 98 SER A N 1
ATOM 773 C CA . SER A 1 98 ? -12.511 -0.195 12.084 1.00 95.50 98 SER A CA 1
ATOM 774 C C . SER A 1 98 ? -13.772 -0.472 12.898 1.00 95.50 98 SER A C 1
ATOM 776 O O . SER A 1 98 ? -14.115 0.304 13.786 1.00 95.50 98 SER A O 1
ATOM 778 N N . ASN A 1 99 ? -14.388 -1.643 12.709 1.00 95.75 99 ASN A N 1
ATOM 779 C CA . ASN A 1 99 ? -15.589 -2.038 13.452 1.00 95.75 99 ASN A CA 1
ATOM 780 C C . ASN A 1 99 ? -15.377 -2.019 14.978 1.00 95.75 99 ASN A C 1
ATOM 782 O O . ASN A 1 99 ? -16.274 -1.667 15.749 1.00 95.75 99 ASN A O 1
ATOM 786 N N . LYS A 1 100 ? -14.187 -2.420 15.445 1.00 96.19 100 LYS A N 1
ATOM 787 C CA . LYS A 1 100 ? -13.857 -2.398 16.877 1.00 96.19 100 LYS A CA 1
ATOM 788 C C . LYS A 1 100 ? -13.574 -0.989 17.381 1.00 96.19 100 LYS A C 1
ATOM 790 O O . LYS A 1 100 ? -14.027 -0.666 18.475 1.00 96.19 100 LYS A O 1
ATOM 795 N N . LEU A 1 101 ? -12.902 -0.151 16.596 1.00 95.88 101 LEU A N 1
ATOM 796 C CA . LEU A 1 101 ? -12.695 1.257 16.934 1.00 95.88 101 LEU A CA 1
ATOM 797 C C . LEU A 1 101 ? -14.026 2.009 17.053 1.00 95.88 101 LEU A C 1
ATOM 799 O O . LEU A 1 101 ? -14.239 2.688 18.051 1.00 95.88 101 LEU A O 1
ATOM 803 N N . GLU A 1 102 ? -14.960 1.805 16.125 1.00 95.62 102 GLU A N 1
ATOM 804 C CA . GLU A 1 102 ? -16.308 2.390 16.200 1.00 95.62 102 GLU A CA 1
ATOM 805 C C . GLU A 1 102 ? -17.065 1.960 17.459 1.00 95.62 102 GLU A C 1
ATOM 807 O O . GLU A 1 102 ? -17.770 2.755 18.076 1.00 95.62 102 GLU A O 1
ATOM 812 N N . THR A 1 103 ? -16.905 0.701 17.871 1.00 95.19 103 THR A N 1
ATOM 813 C CA . THR A 1 103 ? -17.504 0.211 19.119 1.00 95.19 103 THR A CA 1
ATOM 814 C C . THR A 1 103 ? -16.920 0.940 20.329 1.00 95.19 103 THR A C 1
ATOM 816 O O . THR A 1 10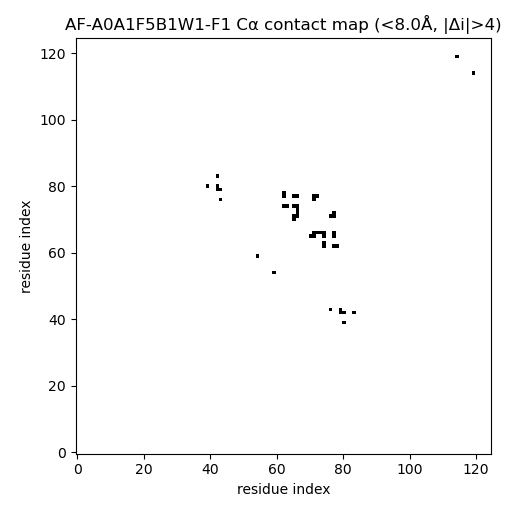3 ? -17.660 1.326 21.229 1.00 95.19 103 THR A O 1
ATOM 819 N N . ILE A 1 104 ? -15.601 1.154 20.351 1.00 95.06 104 ILE A N 1
ATOM 820 C CA . ILE A 1 104 ? -14.939 1.897 21.428 1.00 95.06 104 ILE A CA 1
ATOM 821 C C . ILE A 1 104 ? -15.439 3.345 21.467 1.00 95.06 104 ILE A C 1
ATOM 823 O O . ILE A 1 104 ? -15.713 3.849 22.552 1.00 95.06 104 ILE A O 1
ATOM 827 N N . GLU A 1 105 ? -15.586 4.004 20.316 1.00 94.06 105 GLU A N 1
ATOM 828 C CA . GLU A 1 105 ? -16.134 5.366 20.257 1.00 94.06 105 GLU A CA 1
ATOM 829 C C . GLU A 1 105 ? -17.569 5.428 20.792 1.00 94.06 105 GLU A C 1
ATOM 831 O O . GLU A 1 105 ? -17.860 6.266 21.642 1.00 94.06 105 GLU A O 1
ATOM 836 N N . LYS A 1 106 ? -18.437 4.479 20.415 1.00 94.88 106 LYS A N 1
ATOM 837 C CA . LYS A 1 106 ? -19.798 4.391 20.974 1.00 94.88 106 LYS A CA 1
ATOM 838 C C . LYS A 1 106 ? -19.788 4.272 22.494 1.00 94.88 106 LYS A C 1
ATOM 840 O O . LYS A 1 106 ? -20.478 5.027 23.167 1.00 94.88 106 LYS A O 1
ATOM 845 N N . ILE A 1 107 ? -18.955 3.384 23.037 1.00 95.75 107 ILE A N 1
ATOM 846 C CA . ILE A 1 107 ? -18.822 3.215 24.490 1.00 95.75 107 ILE A CA 1
ATOM 847 C C . ILE A 1 107 ? -18.308 4.506 25.150 1.00 95.75 107 ILE A C 1
ATOM 849 O O . ILE A 1 107 ? -18.785 4.887 26.219 1.00 95.75 107 ILE A O 1
ATOM 853 N N . ARG A 1 108 ? -17.351 5.212 24.527 1.00 93.94 108 ARG A N 1
ATOM 854 C CA . ARG A 1 108 ? -16.865 6.511 25.028 1.00 93.94 108 ARG A CA 1
ATOM 855 C C 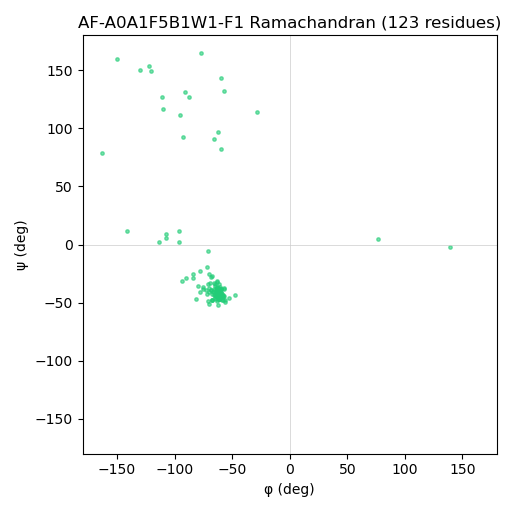. ARG A 1 108 ? -17.979 7.554 25.062 1.00 93.94 108 ARG A C 1
ATOM 857 O O . ARG A 1 108 ? -18.046 8.323 26.020 1.00 93.94 108 ARG A O 1
ATOM 864 N N . ASP A 1 109 ? -18.838 7.588 24.053 1.00 94.12 109 ASP A N 1
ATOM 865 C CA . ASP A 1 109 ? -19.940 8.547 23.975 1.00 94.12 109 ASP A CA 1
ATOM 866 C C . ASP A 1 109 ? -21.098 8.202 24.920 1.00 94.12 109 ASP A C 1
ATOM 868 O O . ASP A 1 109 ? -21.657 9.098 25.559 1.00 94.12 109 ASP A O 1
ATOM 872 N N . GLU A 1 110 ? -21.406 6.917 25.102 1.00 93.25 110 GLU A N 1
ATOM 873 C CA . GLU A 1 110 ? -22.331 6.441 26.139 1.00 93.25 110 GLU A CA 1
ATOM 874 C C . GLU A 1 110 ? -21.851 6.864 27.533 1.00 93.25 110 GLU A C 1
ATOM 876 O O . GLU A 1 110 ? -22.617 7.429 28.313 1.00 93.25 110 GLU A O 1
ATOM 881 N N . LEU A 1 111 ? -20.559 6.693 27.825 1.00 91.44 111 LEU A N 1
ATOM 882 C CA . LEU A 1 111 ? -19.971 7.102 29.100 1.00 91.44 111 LEU A CA 1
ATOM 883 C C . LEU A 1 111 ? -20.062 8.619 29.325 1.00 91.44 111 LEU A C 1
ATOM 885 O O . LEU A 1 111 ? -20.455 9.053 30.408 1.00 91.44 111 LEU A O 1
ATOM 889 N N . LYS A 1 112 ? -19.761 9.439 28.307 1.00 90.50 112 LYS A N 1
ATOM 890 C CA . LYS A 1 112 ? -19.961 10.901 28.382 1.00 90.50 112 LYS A CA 1
ATOM 891 C C . LYS A 1 112 ? -21.428 11.255 28.639 1.00 90.50 112 LYS A C 1
ATOM 893 O O . LYS A 1 112 ? -21.707 12.185 29.389 1.00 90.50 112 LYS A O 1
ATOM 898 N N . THR A 1 113 ? -22.355 10.520 28.027 1.00 91.50 113 THR A N 1
ATOM 899 C CA . THR A 1 113 ? -23.798 10.734 28.197 1.00 91.50 113 THR A CA 1
ATOM 900 C C . THR A 1 113 ? -24.232 10.456 29.634 1.00 91.50 113 THR A C 1
ATOM 902 O O . THR A 1 113 ? -24.913 11.296 30.216 1.00 91.50 113 THR A O 1
ATOM 905 N N . ILE A 1 114 ? -23.781 9.345 30.229 1.00 90.38 114 ILE A N 1
ATOM 906 C CA . ILE A 1 114 ? -24.060 9.005 31.634 1.00 90.38 114 ILE A CA 1
ATOM 907 C C . ILE A 1 114 ? -23.531 10.102 32.563 1.00 90.38 114 ILE A C 1
ATOM 909 O O . ILE A 1 114 ? -24.265 10.596 33.412 1.00 90.38 114 ILE A O 1
ATOM 913 N N . ILE A 1 115 ? -22.285 10.547 32.366 1.00 89.19 115 ILE A N 1
ATOM 914 C CA . ILE A 1 115 ? -21.703 11.631 33.173 1.00 89.19 115 ILE A CA 1
ATOM 915 C C . ILE A 1 115 ? -22.533 12.914 33.047 1.00 89.19 115 ILE A C 1
ATOM 917 O O . ILE A 1 115 ? -22.823 13.551 34.051 1.00 89.19 115 ILE A O 1
ATOM 921 N N . ASN A 1 116 ? -22.959 13.291 31.841 1.00 85.19 116 ASN A N 1
ATOM 922 C CA . ASN A 1 116 ? -23.770 14.495 31.641 1.00 85.19 116 ASN A CA 1
ATOM 923 C C . ASN A 1 116 ? -25.181 14.390 32.247 1.00 85.19 116 ASN A C 1
ATOM 925 O O . ASN A 1 116 ? -25.770 15.416 32.582 1.00 85.19 116 ASN A O 1
ATOM 929 N N . GLN A 1 117 ? -25.733 13.181 32.371 1.00 81.06 117 GLN A N 1
ATOM 930 C CA . GLN A 1 117 ? -27.034 12.939 33.000 1.00 81.06 117 GLN A CA 1
ATOM 931 C C . GLN A 1 117 ? -26.947 12.968 34.531 1.00 81.06 117 GLN A C 1
ATOM 933 O O . GLN A 1 117 ? -27.815 13.555 35.170 1.00 81.06 117 GLN A O 1
ATOM 938 N N . GLU A 1 118 ? -25.891 12.389 35.103 1.00 75.31 118 GLU A N 1
ATOM 939 C CA . GLU A 1 118 ? -25.688 12.289 36.556 1.00 75.31 118 GLU A CA 1
ATOM 940 C C . GLU A 1 118 ? -25.041 13.548 37.165 1.00 75.31 118 GLU A C 1
ATOM 942 O O . GLU A 1 118 ? -25.274 13.871 38.325 1.00 75.31 118 GLU A O 1
ATOM 947 N N . VAL A 1 119 ? -24.233 14.281 36.390 1.00 69.81 119 VAL A N 1
ATOM 948 C CA . VAL A 1 119 ? -23.517 15.505 36.817 1.00 69.81 119 VAL A CA 1
ATOM 949 C C . VAL A 1 119 ? -24.142 16.772 36.199 1.00 69.81 119 VAL A C 1
ATOM 951 O O . VAL A 1 119 ? -23.632 17.882 36.360 1.00 69.81 119 VAL A O 1
ATOM 954 N N . GLY A 1 120 ? -25.268 16.633 35.488 1.00 56.62 120 GLY A N 1
ATOM 955 C CA . GLY A 1 120 ? -26.061 17.761 34.995 1.00 56.62 120 GLY A CA 1
ATOM 956 C C 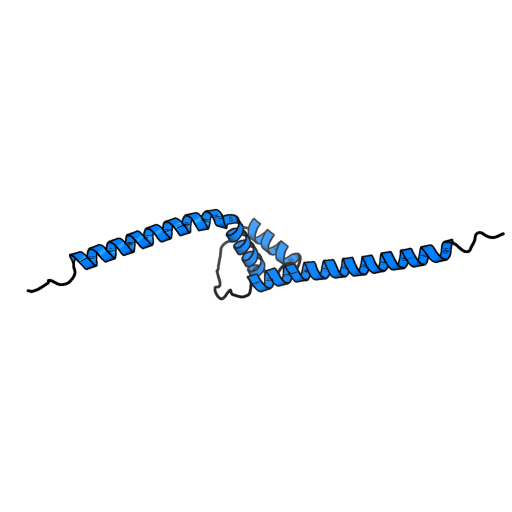. GLY A 1 120 ? -26.557 18.636 36.157 1.00 56.62 120 GLY A C 1
ATOM 957 O O . GLY A 1 120 ? -26.863 18.104 37.222 1.00 56.62 120 GLY A O 1
ATOM 958 N N . PRO A 1 121 ? -26.610 19.972 35.987 1.00 52.97 121 PRO A N 1
ATOM 959 C 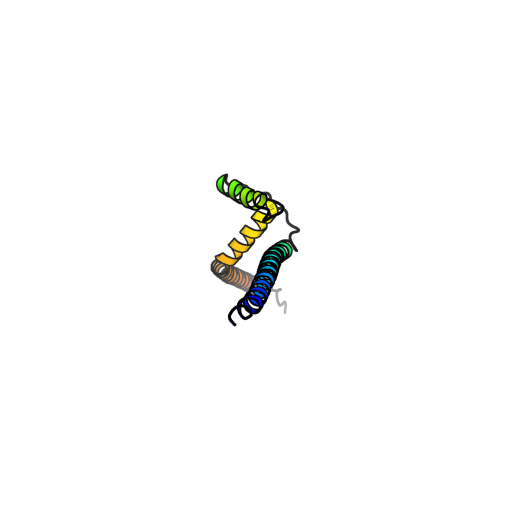CA . PRO A 1 121 ? -26.726 20.917 37.092 1.00 52.97 121 PRO A CA 1
ATOM 960 C C . PRO A 1 121 ? -27.967 20.617 37.923 1.00 52.97 121 PRO A C 1
ATOM 962 O O . PRO A 1 121 ? -29.052 20.453 37.359 1.00 52.97 121 PRO A O 1
ATOM 965 N N . ASP A 1 122 ? -27.780 20.580 39.246 1.00 52.19 122 ASP A N 1
ATOM 966 C CA . ASP A 1 122 ? -28.838 20.560 40.248 1.00 52.19 122 ASP A CA 1
ATOM 967 C C . ASP A 1 122 ? -30.079 21.275 39.711 1.00 52.19 122 ASP A C 1
ATOM 969 O O . ASP A 1 122 ? -30.078 22.496 39.507 1.00 52.19 122 ASP A O 1
ATOM 973 N N . LYS A 1 123 ? -31.159 20.514 39.506 1.00 51.03 123 LYS A N 1
ATOM 974 C CA . LYS A 1 123 ? -32.505 21.075 39.561 1.00 51.03 123 LYS A CA 1
ATOM 975 C C . LYS A 1 123 ? -32.670 21.648 40.971 1.00 51.03 123 LYS A C 1
ATOM 977 O O . LYS A 1 123 ? -33.216 20.990 41.849 1.00 51.03 123 LYS A O 1
ATOM 982 N N . LYS A 1 124 ? -32.173 22.869 41.191 1.00 47.53 124 LYS A N 1
ATOM 983 C CA . LYS A 1 124 ? -32.621 23.743 42.271 1.00 47.53 124 LYS A CA 1
ATOM 984 C C . LYS A 1 124 ? -34.067 24.092 41.950 1.00 47.53 124 LYS A C 1
ATOM 986 O O . LYS A 1 124 ? -34.329 25.023 41.192 1.00 47.53 124 LYS A O 1
ATOM 991 N N . SER A 1 125 ? -34.970 23.269 42.463 1.00 39.69 125 SER A N 1
ATOM 992 C CA . SER A 1 125 ? -36.373 23.611 42.643 1.00 39.69 125 SER A CA 1
ATOM 993 C C . SER A 1 125 ? -36.643 23.866 44.113 1.00 39.69 125 SER A C 1
ATOM 995 O O . SER A 1 125 ? -35.900 23.311 44.954 1.00 39.69 125 SER A O 1
#

Solvent-accessible surface area (backbone atoms only — not comparable to full-atom values): 7452 Å² total; per-residue (Å²): 141,87,82,83,80,66,71,67,62,54,55,54,54,53,51,53,54,52,51,55,49,48,55,50,51,53,52,48,52,51,51,50,54,48,52,53,50,50,56,49,52,59,71,54,68,80,74,88,76,89,81,92,78,92,75,55,72,68,58,53,51,53,32,47,51,42,28,75,72,64,78,28,97,36,53,67,55,40,48,54,50,52,50,53,51,52,48,62,76,39,41,73,58,51,51,56,50,48,59,51,53,54,51,51,51,51,52,54,51,52,52,54,50,51,49,53,66,76,68,45,77,78,84,84,122